Protein AF-A0A958M4S8-F1 (afdb_monomer_lite)

Foldseek 3Di:
DPLVPDDPHQFWPDFQCWDADPVRDIDRGWTWTFDWDQDPVRDTDTTPDTDHNVVVVCVCPPPVNCVVVAWDLDKDWPAKDKDKDWDPVVVVPDPQWPTKMKMKIKGRADMDDDTDPPAHSVDWDDDPNDTDPPDDDPDDHDDIDIDMDMDTDD

Radius of gyration: 28.58 Å; chains: 1; bounding box: 66×38×88 Å

pLDDT: mean 82.03, std 13.08, range [30.64, 96.81]

Structure (mmCIF, N/CA/C/O backbone):
data_AF-A0A958M4S8-F1
#
_entry.id   AF-A0A958M4S8-F1
#
loop_
_atom_site.group_PDB
_atom_site.id
_atom_site.type_symbol
_atom_site.label_atom_id
_atom_site.label_alt_id
_atom_site.label_comp_id
_atom_site.label_asym_id
_atom_site.label_entity_id
_atom_site.label_seq_id
_atom_site.pdbx_PDB_ins_code
_atom_site.Cartn_x
_atom_site.Cartn_y
_atom_site.Cartn_z
_atom_site.occupancy
_atom_site.B_iso_or_equiv
_atom_site.auth_seq_id
_atom_site.auth_comp_id
_atom_site.auth_asym_id
_atom_site.auth_atom_id
_atom_site.pdbx_PDB_model_num
ATOM 1 N N . ARG A 1 1 ? 15.326 -18.054 -7.529 1.00 33.81 1 ARG A N 1
ATOM 2 C CA . ARG A 1 1 ? 15.989 -16.857 -6.959 1.00 33.81 1 ARG A CA 1
ATOM 3 C C . ARG A 1 1 ? 15.117 -15.679 -7.339 1.00 33.81 1 ARG A C 1
ATOM 5 O O . ARG A 1 1 ? 14.768 -15.607 -8.509 1.00 33.81 1 ARG A O 1
ATOM 12 N N . SER A 1 2 ? 14.680 -14.875 -6.372 1.00 30.64 2 SER A N 1
ATOM 13 C CA . SER A 1 2 ? 13.859 -13.692 -6.644 1.00 30.64 2 SER A CA 1
ATOM 14 C C . SER A 1 2 ? 14.579 -12.776 -7.648 1.00 30.64 2 SER A C 1
ATOM 16 O O . SER A 1 2 ? 15.812 -12.714 -7.587 1.00 30.64 2 SER A O 1
ATOM 18 N N . PRO A 1 3 ? 13.857 -12.092 -8.556 1.00 38.09 3 PRO A N 1
ATOM 19 C CA . PRO A 1 3 ? 14.445 -11.206 -9.572 1.00 38.09 3 PRO A CA 1
ATOM 20 C C . PRO A 1 3 ? 15.392 -10.147 -8.991 1.00 38.09 3 PRO A C 1
ATOM 22 O O . PRO A 1 3 ? 16.329 -9.723 -9.649 1.00 38.09 3 PRO A O 1
ATOM 25 N N . GLU A 1 4 ? 15.202 -9.803 -7.720 1.00 39.47 4 GLU A N 1
ATOM 26 C CA . GLU A 1 4 ? 15.941 -8.780 -6.977 1.00 39.47 4 GLU A CA 1
ATOM 27 C C . GLU A 1 4 ? 17.383 -9.174 -6.586 1.00 39.47 4 GLU A C 1
ATOM 29 O O . GLU A 1 4 ? 18.146 -8.329 -6.128 1.00 39.47 4 GLU A O 1
ATOM 34 N N . TYR A 1 5 ? 17.788 -10.442 -6.757 1.00 37.69 5 TYR A N 1
ATOM 35 C CA . TYR A 1 5 ? 19.086 -10.955 -6.279 1.00 37.69 5 TYR A CA 1
ATOM 36 C C . TYR A 1 5 ? 19.883 -11.716 -7.353 1.00 37.69 5 TYR A C 1
ATOM 38 O O . TYR A 1 5 ? 20.377 -12.825 -7.117 1.00 37.69 5 TYR A O 1
ATOM 46 N N . GLY A 1 6 ? 20.018 -11.125 -8.545 1.00 36.72 6 GLY A N 1
ATOM 47 C CA . GLY A 1 6 ? 20.959 -11.599 -9.572 1.00 36.72 6 GLY A CA 1
ATOM 48 C C . GLY A 1 6 ? 20.498 -12.836 -10.350 1.00 36.72 6 GLY A C 1
ATOM 49 O O . GLY A 1 6 ? 21.302 -13.721 -10.647 1.00 36.72 6 GLY A O 1
ATOM 50 N N . GLY A 1 7 ? 19.196 -12.932 -10.635 1.00 38.69 7 GLY A N 1
ATOM 51 C CA . GLY A 1 7 ? 18.666 -13.779 -11.710 1.00 38.69 7 GLY A CA 1
ATOM 52 C C . GLY A 1 7 ? 18.557 -13.002 -13.032 1.00 38.69 7 GLY A C 1
ATOM 53 O O . GLY A 1 7 ? 18.843 -11.806 -13.033 1.00 38.69 7 GLY A O 1
ATOM 54 N N . PRO A 1 8 ? 18.139 -13.644 -14.144 1.00 46.25 8 PRO A N 1
ATOM 55 C CA . PRO A 1 8 ? 17.757 -12.925 -15.361 1.00 46.25 8 PRO A CA 1
ATOM 56 C C . PRO A 1 8 ? 16.766 -11.818 -14.992 1.00 46.25 8 PRO A C 1
ATOM 58 O O . PRO A 1 8 ? 15.696 -12.089 -14.439 1.00 46.25 8 PRO A O 1
ATOM 61 N N . HIS A 1 9 ? 17.182 -10.573 -15.208 1.00 55.41 9 HIS A N 1
ATOM 62 C CA . HIS A 1 9 ? 16.403 -9.400 -14.845 1.00 55.41 9 HIS A CA 1
ATOM 63 C C . HIS A 1 9 ? 15.401 -9.140 -15.974 1.00 55.41 9 HIS A C 1
ATOM 65 O O . HIS A 1 9 ? 15.827 -9.042 -17.126 1.00 55.41 9 HIS A O 1
ATOM 71 N N . PRO A 1 10 ? 14.091 -9.023 -15.690 1.00 66.12 10 PRO A N 1
ATOM 72 C CA . PRO A 1 10 ? 13.119 -8.648 -16.710 1.00 66.12 10 PRO A CA 1
ATOM 73 C C . PRO A 1 10 ? 13.568 -7.362 -17.418 1.00 66.12 10 PRO A C 1
ATOM 75 O O . PRO A 1 10 ? 13.861 -6.370 -16.748 1.00 66.12 10 PRO A O 1
ATOM 78 N N . GLY A 1 11 ? 13.648 -7.374 -18.750 1.00 73.44 11 GLY A N 1
ATOM 79 C CA . GLY A 1 11 ? 14.064 -6.219 -19.543 1.00 73.44 11 GLY A CA 1
ATOM 80 C C . GLY A 1 11 ? 15.531 -6.220 -19.986 1.00 73.44 11 GLY A C 1
ATOM 81 O O . GLY A 1 11 ? 15.908 -5.323 -20.744 1.00 73.44 11 GLY A O 1
ATOM 82 N N . ILE A 1 12 ? 16.357 -7.177 -19.550 1.00 81.19 12 ILE A N 1
ATOM 83 C CA . ILE A 1 12 ? 17.763 -7.316 -19.957 1.00 81.19 12 ILE A CA 1
ATOM 84 C C . ILE A 1 12 ? 17.969 -8.654 -20.675 1.00 81.19 12 ILE A C 1
ATOM 86 O O . ILE A 1 12 ? 17.840 -9.715 -20.063 1.00 81.19 12 ILE A O 1
ATOM 90 N N . ALA A 1 13 ? 18.375 -8.578 -21.943 1.00 82.56 13 ALA A N 1
ATOM 91 C CA . ALA A 1 13 ? 18.667 -9.737 -22.779 1.00 82.56 13 ALA A CA 1
ATOM 92 C C . ALA A 1 13 ? 20.047 -10.331 -22.463 1.00 82.56 13 ALA A C 1
ATOM 94 O O . ALA A 1 13 ? 20.214 -11.550 -22.459 1.00 82.56 13 ALA A O 1
ATOM 95 N N . ASP A 1 14 ? 21.034 -9.467 -22.196 1.00 82.25 14 ASP A N 1
ATOM 96 C CA . ASP A 1 14 ? 22.404 -9.863 -21.862 1.00 82.25 14 ASP A CA 1
ATOM 97 C C . ASP A 1 14 ? 23.119 -8.778 -21.033 1.00 82.25 14 ASP A C 1
ATOM 99 O O . ASP A 1 14 ? 22.809 -7.586 -21.140 1.00 82.25 14 ASP A O 1
ATOM 103 N N . SER A 1 15 ? 24.069 -9.175 -20.184 1.00 83.94 15 SER A N 1
ATOM 104 C CA . SER A 1 15 ? 24.761 -8.284 -19.241 1.00 83.94 15 SER A CA 1
ATOM 105 C C . SER A 1 15 ? 26.199 -8.722 -18.960 1.00 83.94 15 SER A C 1
ATOM 107 O O . SER A 1 15 ? 26.526 -9.900 -19.060 1.00 83.94 15 SER A O 1
ATOM 109 N N . GLY A 1 16 ? 27.055 -7.779 -18.553 1.00 82.81 16 GLY A N 1
ATOM 110 C CA . GLY A 1 16 ? 28.481 -8.049 -18.316 1.00 82.81 16 GLY A CA 1
ATOM 111 C C . GLY A 1 16 ? 29.300 -8.077 -19.608 1.00 82.81 16 GLY A C 1
ATOM 112 O O . GLY A 1 16 ? 30.357 -8.705 -19.675 1.00 82.81 16 GLY A O 1
ATOM 113 N N . LEU A 1 17 ? 28.788 -7.425 -20.653 1.00 86.19 17 LEU A N 1
ATOM 114 C CA . LEU A 1 17 ? 29.415 -7.381 -21.963 1.00 86.19 17 LEU A CA 1
ATOM 115 C C . LEU A 1 17 ? 30.529 -6.341 -21.993 1.00 86.19 17 LEU A C 1
ATOM 117 O O . LEU A 1 17 ? 30.424 -5.261 -21.406 1.00 86.19 17 LEU A O 1
ATOM 121 N N . SER A 1 18 ? 31.600 -6.655 -22.716 1.00 88.62 18 SER A N 1
ATOM 122 C CA . SER A 1 18 ? 32.659 -5.685 -22.959 1.00 88.62 18 SER A CA 1
ATOM 123 C C . SER A 1 18 ? 32.285 -4.732 -24.090 1.00 88.62 18 SER A C 1
ATOM 125 O O . SER A 1 18 ? 31.862 -5.176 -25.155 1.00 88.62 18 SER A O 1
ATOM 127 N N . TYR A 1 19 ? 32.485 -3.433 -23.882 1.00 87.25 19 TYR A N 1
ATOM 128 C CA . TYR A 1 19 ? 32.377 -2.420 -24.933 1.00 87.25 19 TYR A CA 1
ATOM 129 C C . TYR A 1 19 ? 33.478 -1.377 -24.773 1.00 87.25 19 TYR A C 1
ATOM 131 O O . TYR A 1 19 ? 33.986 -1.159 -23.674 1.00 87.25 19 TYR A O 1
ATOM 139 N N . THR A 1 20 ? 33.853 -0.743 -25.877 1.00 89.38 20 THR A N 1
ATOM 140 C CA . THR A 1 20 ? 34.820 0.355 -25.884 1.00 89.38 20 THR A CA 1
ATOM 141 C C . THR A 1 20 ? 34.059 1.654 -26.094 1.00 89.38 20 THR A C 1
ATOM 143 O O . THR A 1 20 ? 33.277 1.748 -27.040 1.00 89.38 20 THR A O 1
ATOM 146 N N . ASP A 1 21 ? 34.243 2.620 -25.199 1.00 84.38 21 ASP A N 1
ATOM 147 C CA . ASP A 1 21 ? 33.611 3.934 -25.317 1.00 84.38 21 ASP A CA 1
ATOM 148 C C . ASP A 1 21 ? 34.306 4.825 -26.366 1.00 84.38 21 ASP A C 1
ATOM 150 O O . ASP A 1 21 ? 35.362 4.486 -26.906 1.00 84.38 21 ASP A O 1
ATOM 154 N N . ASP A 1 22 ? 33.728 5.996 -26.641 1.00 84.62 22 ASP A N 1
ATOM 155 C CA . ASP A 1 22 ? 34.275 6.969 -27.601 1.00 84.62 22 ASP A CA 1
ATOM 156 C C . ASP A 1 22 ? 35.664 7.510 -27.197 1.00 84.62 22 ASP A C 1
ATOM 158 O O . ASP A 1 22 ? 36.378 8.076 -28.025 1.00 84.62 22 ASP A O 1
ATOM 162 N N . ASN A 1 23 ? 36.070 7.322 -25.935 1.00 86.69 23 ASN A N 1
ATOM 163 C CA . ASN A 1 23 ? 37.388 7.696 -25.421 1.00 86.69 23 ASN A CA 1
ATOM 164 C C . ASN A 1 23 ? 38.415 6.555 -25.547 1.00 86.69 23 ASN A C 1
ATOM 166 O O . ASN A 1 23 ? 39.567 6.720 -25.139 1.00 86.69 23 ASN A O 1
ATOM 170 N N . GLY A 1 24 ? 38.023 5.404 -26.102 1.00 87.12 24 GLY A N 1
ATOM 171 C CA . GLY A 1 24 ? 38.884 4.236 -26.273 1.00 87.12 24 GLY A CA 1
ATOM 172 C C . GLY A 1 24 ? 39.067 3.394 -25.007 1.00 87.12 24 GLY A C 1
ATOM 173 O O . GLY A 1 24 ? 39.946 2.532 -24.983 1.00 87.12 24 GLY A O 1
ATOM 174 N N . VAL A 1 25 ? 38.271 3.617 -23.957 1.00 88.00 25 VAL A N 1
ATOM 175 C CA . VAL A 1 25 ? 38.321 2.829 -22.718 1.00 88.00 25 VAL A CA 1
ATOM 176 C C . VAL A 1 25 ? 37.411 1.613 -22.857 1.00 88.00 25 VAL A C 1
ATOM 178 O O . VAL A 1 25 ? 36.235 1.742 -23.192 1.00 88.00 25 VAL A O 1
ATOM 181 N N . THR A 1 26 ? 37.948 0.422 -22.584 1.00 88.50 26 THR A N 1
ATOM 182 C CA . THR A 1 26 ? 37.157 -0.813 -22.554 1.00 88.50 26 THR A CA 1
ATOM 183 C C . THR A 1 26 ? 36.543 -1.022 -21.176 1.00 88.50 26 THR A C 1
ATOM 185 O O . THR A 1 26 ? 37.244 -1.198 -20.179 1.00 88.50 26 THR A O 1
ATOM 188 N N . TRP A 1 27 ? 35.220 -1.061 -21.148 1.00 87.31 27 TRP A N 1
ATOM 189 C CA . TRP A 1 27 ? 34.399 -1.366 -19.988 1.00 87.31 27 TRP A CA 1
ATOM 190 C C . TRP A 1 27 ? 33.876 -2.800 -20.078 1.00 87.31 27 TRP A C 1
ATOM 192 O O . TRP A 1 27 ? 33.863 -3.394 -21.152 1.00 87.31 27 TRP A O 1
ATOM 202 N N . THR A 1 28 ? 33.461 -3.374 -18.948 1.00 87.62 28 THR A N 1
ATOM 203 C CA . THR A 1 28 ? 32.924 -4.752 -18.850 1.00 87.62 28 THR A CA 1
ATOM 204 C C . THR A 1 28 ? 31.517 -4.791 -18.250 1.00 87.62 28 THR A C 1
ATOM 206 O O . THR A 1 28 ? 31.010 -5.850 -17.897 1.00 87.62 28 THR A O 1
ATOM 209 N N . ASP A 1 29 ? 30.877 -3.629 -18.133 1.00 87.69 29 ASP A N 1
ATOM 210 C CA . ASP A 1 29 ? 29.550 -3.441 -17.550 1.00 87.69 29 ASP A CA 1
ATOM 211 C C . ASP A 1 29 ? 28.475 -3.170 -18.617 1.00 87.69 29 ASP A C 1
ATOM 213 O O . ASP A 1 29 ? 27.432 -2.591 -18.326 1.00 87.69 29 ASP A O 1
ATOM 217 N N . GLY A 1 30 ? 28.714 -3.563 -19.868 1.00 87.88 30 GLY A N 1
ATOM 218 C CA . GLY A 1 30 ? 27.757 -3.398 -20.954 1.00 87.88 30 GLY A CA 1
ATOM 219 C C . GLY A 1 30 ? 26.500 -4.244 -20.752 1.00 87.88 30 GLY A C 1
ATOM 220 O O . GLY A 1 30 ? 26.562 -5.381 -20.273 1.00 87.88 30 GLY A O 1
ATOM 221 N N . VAL A 1 31 ? 25.357 -3.682 -21.145 1.00 89.06 31 VAL A N 1
ATOM 222 C CA . VAL A 1 31 ? 24.035 -4.312 -21.069 1.00 89.06 31 VAL A CA 1
ATOM 223 C C . VAL A 1 31 ? 23.325 -4.181 -22.415 1.00 89.06 31 VAL A C 1
ATOM 225 O O . VAL A 1 31 ? 23.359 -3.117 -23.034 1.00 89.06 31 VAL A O 1
ATOM 228 N N . ILE A 1 32 ? 22.651 -5.248 -22.844 1.00 86.94 32 ILE A N 1
ATOM 229 C CA . ILE A 1 32 ? 21.691 -5.228 -23.953 1.00 86.94 32 ILE A CA 1
ATOM 230 C C . ILE A 1 32 ? 20.289 -5.328 -23.353 1.00 86.94 32 ILE A C 1
ATOM 232 O O . ILE A 1 32 ? 19.958 -6.290 -22.659 1.00 86.94 32 ILE A O 1
ATOM 236 N N . GLY A 1 33 ? 19.456 -4.321 -23.611 1.00 84.62 33 GLY A N 1
ATOM 237 C CA . GLY A 1 33 ? 18.051 -4.341 -23.208 1.00 84.62 33 GLY A CA 1
ATOM 238 C C . GLY A 1 33 ? 17.211 -5.269 -24.084 1.00 84.62 33 GLY A C 1
ATOM 239 O O . GLY A 1 33 ? 17.439 -5.342 -25.295 1.00 84.62 33 GLY A O 1
ATOM 240 N N . ASP A 1 34 ? 16.210 -5.909 -23.482 1.00 82.44 34 ASP A N 1
ATOM 241 C CA . ASP A 1 34 ? 15.155 -6.627 -24.194 1.00 82.44 34 ASP A CA 1
ATOM 242 C C . ASP A 1 34 ? 14.403 -5.661 -25.113 1.00 82.44 34 ASP A C 1
ATOM 244 O O . ASP A 1 34 ? 13.902 -4.618 -24.686 1.00 82.44 34 ASP A O 1
ATOM 248 N N . GLY A 1 35 ? 14.314 -6.009 -26.392 1.00 82.56 35 GLY A N 1
ATOM 249 C CA . GLY A 1 35 ? 13.615 -5.196 -27.373 1.00 82.56 35 GLY A CA 1
ATOM 250 C C . GLY A 1 35 ? 13.999 -5.544 -28.800 1.00 82.56 35 GLY A C 1
ATOM 251 O O . GLY A 1 35 ? 14.743 -6.491 -29.066 1.00 82.56 35 GLY A O 1
ATOM 252 N N . VAL A 1 36 ? 13.482 -4.747 -29.728 1.00 86.81 36 VAL A N 1
ATOM 253 C CA . VAL A 1 36 ? 13.788 -4.857 -31.152 1.00 86.81 36 VAL A CA 1
ATOM 254 C C . VAL A 1 36 ? 14.364 -3.550 -31.672 1.00 86.81 36 VAL A C 1
ATOM 256 O O . VAL A 1 36 ? 13.936 -2.469 -31.267 1.00 86.81 36 VAL A O 1
ATOM 259 N N . LYS A 1 37 ? 15.311 -3.648 -32.602 1.00 88.12 37 LYS A N 1
ATOM 260 C CA . LYS A 1 37 ? 15.771 -2.522 -33.413 1.00 88.12 37 LYS A CA 1
ATOM 261 C C . LYS A 1 37 ? 15.089 -2.566 -34.774 1.00 88.12 37 LYS A C 1
ATOM 263 O O . LYS A 1 37 ? 14.928 -3.639 -35.360 1.00 88.12 37 LYS A O 1
ATOM 268 N N . GLN A 1 38 ? 14.693 -1.402 -35.275 1.00 89.31 38 GLN A N 1
ATOM 269 C CA . GLN A 1 38 ? 14.202 -1.284 -36.642 1.00 89.31 38 GLN A CA 1
ATOM 270 C C . GLN A 1 38 ? 15.395 -1.258 -37.602 1.00 89.31 38 GLN A C 1
ATOM 272 O O . GLN A 1 38 ? 16.332 -0.478 -37.427 1.00 89.31 38 GLN A O 1
ATOM 277 N N . LEU A 1 39 ? 15.370 -2.137 -38.595 1.00 88.25 39 LEU A N 1
ATOM 278 C CA . LEU A 1 39 ? 16.355 -2.210 -39.661 1.00 88.25 39 LEU A CA 1
ATOM 279 C C . LEU A 1 39 ? 16.034 -1.179 -40.754 1.00 88.25 39 LEU A C 1
ATOM 281 O O . LEU A 1 39 ? 14.922 -0.659 -40.845 1.00 88.25 39 LEU A O 1
ATOM 285 N N . ALA A 1 40 ? 17.016 -0.879 -41.605 1.00 87.56 40 ALA A N 1
ATOM 286 C CA . ALA A 1 40 ? 16.877 0.119 -42.672 1.00 87.56 40 ALA A CA 1
ATOM 287 C C . ALA A 1 40 ? 15.790 -0.228 -43.713 1.00 87.56 40 ALA A C 1
ATOM 289 O O . ALA A 1 40 ? 15.315 0.653 -44.424 1.00 87.56 40 ALA A O 1
ATOM 290 N N . ASP A 1 41 ? 15.391 -1.497 -43.791 1.00 86.81 41 ASP A N 1
ATOM 291 C CA . ASP A 1 41 ? 14.303 -2.000 -44.635 1.00 86.81 41 ASP A CA 1
ATOM 292 C C . ASP A 1 41 ? 12.913 -1.894 -43.971 1.00 86.81 41 ASP A C 1
ATOM 294 O O . ASP A 1 41 ? 11.910 -2.291 -44.562 1.00 86.81 41 ASP A O 1
ATOM 298 N N . GLY A 1 42 ? 12.843 -1.356 -42.748 1.00 86.25 42 GLY A N 1
ATOM 299 C CA . GLY A 1 42 ? 11.620 -1.218 -41.961 1.00 86.25 42 GLY A CA 1
ATOM 300 C C . GLY A 1 42 ? 11.234 -2.463 -41.156 1.00 86.25 42 GLY A C 1
ATOM 301 O O . GLY A 1 42 ? 10.268 -2.390 -40.395 1.00 86.25 42 GLY A O 1
ATOM 302 N N . SER A 1 43 ? 11.969 -3.574 -41.280 1.00 90.75 43 SER A N 1
ATOM 303 C CA . SER A 1 43 ? 11.759 -4.790 -40.486 1.00 90.75 43 SER A CA 1
ATOM 304 C C . SER A 1 43 ? 12.337 -4.664 -39.068 1.00 90.75 43 SER A C 1
ATOM 306 O O . SER A 1 43 ? 13.091 -3.739 -38.767 1.00 90.75 43 SER A O 1
ATOM 308 N N . TYR A 1 44 ? 11.965 -5.579 -38.169 1.00 90.19 44 TYR A N 1
ATOM 309 C CA . TYR A 1 44 ? 12.423 -5.589 -36.777 1.00 90.19 44 TYR A CA 1
ATOM 310 C C . TYR A 1 44 ? 13.322 -6.797 -36.514 1.00 90.19 44 TYR A C 1
ATOM 312 O O . TYR A 1 44 ? 12.947 -7.929 -36.819 1.00 90.19 44 TYR A O 1
ATOM 320 N N . ALA A 1 45 ? 14.482 -6.556 -35.906 1.00 89.38 45 ALA A N 1
ATOM 321 C CA . ALA A 1 45 ? 15.400 -7.592 -35.438 1.00 89.38 45 ALA A CA 1
ATOM 322 C C . ALA A 1 45 ? 15.632 -7.458 -33.926 1.00 89.38 45 ALA A C 1
ATOM 324 O O . ALA A 1 45 ? 15.457 -6.358 -33.393 1.00 89.38 45 ALA A O 1
ATOM 325 N N . PRO A 1 46 ? 16.039 -8.534 -33.225 1.00 88.31 46 PRO 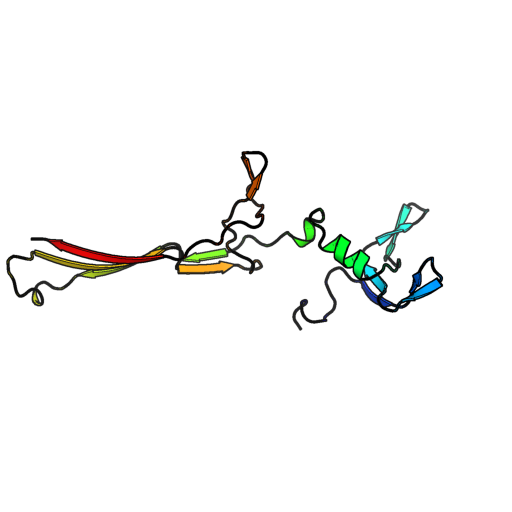A N 1
ATOM 326 C CA . PRO A 1 46 ? 16.439 -8.442 -31.826 1.00 88.31 46 PRO A CA 1
ATOM 327 C C . PRO A 1 46 ? 17.470 -7.332 -31.607 1.00 88.31 46 PRO A C 1
ATOM 329 O O . PRO A 1 46 ? 18.363 -7.126 -32.435 1.00 88.31 46 PRO A O 1
ATOM 332 N N . ASN A 1 47 ? 17.316 -6.596 -30.508 1.00 87.12 47 ASN A N 1
ATOM 333 C CA . ASN A 1 47 ? 18.272 -5.571 -30.126 1.00 87.12 47 ASN A CA 1
ATOM 334 C C . ASN A 1 47 ? 19.629 -6.208 -29.781 1.00 87.12 47 ASN A C 1
ATOM 336 O O . ASN A 1 47 ? 19.694 -7.165 -29.018 1.00 87.12 47 ASN A O 1
ATOM 340 N N . ASP A 1 48 ? 20.703 -5.653 -30.333 1.00 87.62 48 ASP A N 1
ATOM 341 C CA . ASP A 1 48 ? 22.098 -6.061 -30.113 1.00 87.62 48 ASP A CA 1
ATOM 342 C C . ASP A 1 48 ? 22.987 -4.872 -29.699 1.00 87.62 48 ASP A C 1
ATOM 344 O O . ASP A 1 48 ? 24.209 -4.992 -29.617 1.00 87.62 48 ASP A O 1
ATOM 348 N N . VAL A 1 49 ? 22.380 -3.706 -29.448 1.00 87.38 49 VAL A N 1
ATOM 349 C CA . VAL A 1 49 ? 23.098 -2.487 -29.077 1.00 87.38 49 VAL A CA 1
ATOM 350 C C . VAL A 1 49 ? 23.500 -2.566 -27.610 1.00 87.38 49 VAL A C 1
ATOM 352 O O . VAL A 1 49 ? 22.646 -2.587 -26.721 1.00 87.38 49 VAL A O 1
ATOM 355 N N . ILE A 1 50 ? 24.811 -2.569 -27.370 1.00 87.50 50 ILE A N 1
ATOM 356 C CA . ILE A 1 50 ? 25.385 -2.530 -26.027 1.00 87.50 50 ILE A CA 1
ATOM 357 C C . ILE A 1 50 ? 25.360 -1.089 -25.528 1.00 87.50 50 ILE A C 1
ATOM 359 O O . ILE A 1 50 ? 25.864 -0.179 -26.187 1.00 87.50 50 ILE A O 1
ATOM 363 N N . VAL A 1 51 ? 24.797 -0.891 -24.341 1.00 88.69 51 VAL A N 1
ATOM 364 C CA . VAL A 1 51 ? 24.822 0.388 -23.632 1.00 88.69 51 VAL A CA 1
ATOM 365 C C . VAL A 1 51 ? 25.486 0.228 -22.263 1.00 88.69 51 VAL A C 1
ATOM 367 O O . VAL A 1 51 ? 25.420 -0.855 -21.675 1.00 88.69 51 VAL A O 1
ATOM 370 N N . PRO A 1 52 ? 26.098 1.292 -21.716 1.00 89.62 52 PRO A N 1
ATOM 371 C CA . PRO A 1 52 ? 26.609 1.280 -20.350 1.00 89.62 52 PRO A CA 1
ATOM 372 C C . PRO A 1 52 ? 25.515 0.894 -19.342 1.00 89.62 52 PRO A C 1
ATOM 374 O O . PRO A 1 52 ? 24.403 1.438 -19.406 1.00 89.62 52 PRO A O 1
ATOM 377 N N . ALA A 1 53 ? 25.813 0.013 -18.377 1.00 85.81 53 ALA A N 1
ATOM 378 C CA . ALA A 1 53 ? 24.843 -0.393 -17.354 1.00 85.81 53 ALA A CA 1
ATOM 379 C C . ALA A 1 53 ? 24.248 0.812 -16.618 1.00 85.81 53 ALA A C 1
ATOM 381 O O . ALA A 1 53 ? 23.039 0.865 -16.391 1.00 85.81 53 ALA A O 1
ATOM 382 N N . ASN A 1 54 ? 25.066 1.802 -16.255 1.00 86.81 54 ASN A N 1
ATOM 383 C CA . ASN A 1 54 ? 24.584 3.002 -15.573 1.00 86.81 54 ASN A CA 1
ATOM 384 C C . ASN A 1 54 ? 23.565 3.781 -16.426 1.00 86.81 54 ASN A C 1
ATOM 386 O O . ASN A 1 54 ? 22.543 4.225 -15.906 1.00 86.81 54 ASN A O 1
ATOM 390 N N . ALA A 1 55 ? 23.810 3.938 -17.729 1.00 88.25 55 ALA A N 1
ATOM 391 C CA . ALA A 1 55 ? 22.916 4.635 -18.647 1.00 88.25 55 ALA A CA 1
ATOM 392 C C . ALA A 1 55 ? 21.607 3.860 -18.848 1.00 88.25 55 ALA A C 1
ATOM 394 O O . ALA A 1 55 ? 20.534 4.467 -18.851 1.00 88.25 55 ALA A O 1
ATOM 395 N N . TYR A 1 56 ? 21.686 2.532 -18.959 1.00 87.00 56 TYR A N 1
ATOM 396 C CA . TYR A 1 56 ? 20.516 1.664 -19.058 1.00 87.00 56 TYR A CA 1
ATOM 397 C C . TYR A 1 56 ? 19.625 1.782 -17.815 1.00 87.00 56 TYR A C 1
ATOM 399 O O . TYR A 1 56 ? 18.462 2.168 -17.926 1.00 87.00 56 TYR A O 1
ATOM 407 N N . HIS A 1 57 ? 20.174 1.542 -16.619 1.00 85.12 57 HIS A N 1
ATOM 408 C CA . HIS A 1 57 ? 19.393 1.562 -15.379 1.00 85.12 57 HIS A CA 1
ATOM 409 C C . HIS A 1 57 ? 18.857 2.962 -15.050 1.00 85.12 57 HIS A C 1
ATOM 411 O O . HIS A 1 57 ? 17.710 3.086 -14.627 1.00 85.12 57 HIS A O 1
ATOM 417 N N . ASN A 1 58 ? 19.631 4.025 -15.312 1.00 86.25 58 ASN A N 1
ATOM 418 C CA . ASN A 1 58 ? 19.142 5.397 -15.152 1.00 86.25 58 ASN A CA 1
ATOM 419 C C . ASN A 1 58 ? 17.952 5.694 -16.070 1.00 86.25 58 ASN A C 1
ATOM 421 O O . ASN A 1 58 ? 17.039 6.400 -15.658 1.00 86.25 58 ASN A O 1
ATOM 425 N N . ASN A 1 59 ? 17.943 5.183 -17.305 1.00 84.56 59 ASN A N 1
ATOM 426 C CA . ASN A 1 59 ? 16.800 5.359 -18.202 1.00 84.56 59 ASN A CA 1
ATOM 427 C C . ASN A 1 59 ? 15.621 4.452 -17.857 1.00 84.56 59 ASN A C 1
ATOM 429 O O . ASN A 1 59 ? 14.476 4.874 -18.000 1.00 84.56 59 ASN A O 1
ATOM 433 N N . ARG A 1 60 ? 15.888 3.247 -17.357 1.00 81.81 60 ARG A N 1
ATOM 434 C CA . ARG A 1 60 ? 14.855 2.307 -16.932 1.00 81.81 60 ARG A CA 1
ATOM 435 C C . ARG A 1 60 ? 14.083 2.828 -15.721 1.00 81.81 60 ARG A C 1
ATOM 437 O O . ARG A 1 60 ? 12.871 2.951 -15.807 1.00 81.81 60 ARG A O 1
ATOM 444 N N . TYR A 1 61 ? 14.771 3.222 -14.651 1.00 79.12 61 TYR A N 1
ATOM 445 C CA . TYR A 1 61 ? 14.148 3.721 -13.414 1.00 79.12 61 TYR A CA 1
ATOM 446 C C . TYR A 1 61 ? 13.872 5.232 -13.428 1.00 79.12 61 TYR A C 1
ATOM 448 O O . TYR A 1 61 ? 13.616 5.848 -12.391 1.00 79.12 61 TYR A O 1
ATOM 456 N N . ARG A 1 62 ? 13.951 5.868 -14.600 1.00 81.75 62 ARG A N 1
ATOM 457 C CA . ARG A 1 62 ? 13.614 7.283 -14.750 1.00 81.75 62 ARG A CA 1
ATOM 458 C C . ARG A 1 62 ? 12.121 7.472 -14.517 1.00 81.75 62 ARG A C 1
ATOM 460 O O . ARG A 1 62 ? 11.315 6.727 -15.052 1.00 81.75 62 ARG A O 1
ATOM 467 N N . ARG A 1 63 ? 11.752 8.559 -13.833 1.00 71.69 63 ARG A N 1
ATOM 468 C CA . ARG A 1 63 ? 10.349 8.917 -13.542 1.00 71.69 63 ARG A CA 1
ATOM 469 C C . ARG A 1 63 ? 9.434 8.933 -14.777 1.00 71.69 63 ARG A C 1
ATOM 471 O O . ARG A 1 63 ? 8.253 8.660 -14.649 1.00 71.69 63 ARG A O 1
ATOM 478 N N . ASN A 1 64 ? 9.968 9.273 -15.951 1.00 76.88 64 ASN A N 1
ATOM 479 C CA . ASN A 1 64 ? 9.194 9.323 -17.197 1.00 76.88 64 ASN A CA 1
ATOM 480 C C . ASN A 1 64 ? 8.928 7.934 -17.808 1.00 76.88 64 ASN A C 1
ATOM 482 O O . ASN A 1 64 ? 8.148 7.836 -18.749 1.00 76.88 64 ASN A O 1
ATOM 486 N N . ASN A 1 65 ? 9.594 6.881 -17.326 1.00 78.62 65 ASN A N 1
ATOM 487 C CA . ASN A 1 65 ? 9.282 5.507 -17.690 1.00 78.62 65 ASN A CA 1
ATOM 488 C C . ASN A 1 65 ? 8.292 4.936 -16.673 1.00 78.62 65 ASN A C 1
ATOM 490 O O . ASN A 1 65 ? 8.671 4.372 -15.650 1.00 78.62 65 ASN A O 1
ATOM 494 N N . GLU A 1 66 ? 7.008 5.100 -16.968 1.00 72.75 66 GLU A N 1
ATOM 495 C CA . GLU A 1 66 ? 5.933 4.693 -16.063 1.00 72.75 66 GLU A CA 1
ATOM 496 C C . GLU A 1 66 ? 5.801 3.168 -15.960 1.00 72.75 66 GLU A C 1
ATOM 498 O O . GLU A 1 66 ? 5.308 2.673 -14.954 1.00 72.75 66 GLU A O 1
ATOM 503 N N . THR A 1 67 ? 6.318 2.412 -16.935 1.00 72.94 67 THR A N 1
ATOM 504 C CA . THR A 1 67 ? 6.240 0.941 -16.966 1.00 72.94 67 THR A CA 1
ATOM 505 C C . THR A 1 67 ? 6.836 0.290 -15.716 1.00 72.94 67 THR A C 1
ATOM 507 O O . THR A 1 67 ? 6.277 -0.674 -15.206 1.00 72.94 67 THR A O 1
ATOM 510 N N . GLU A 1 68 ? 7.936 0.836 -15.187 1.00 74.69 68 GLU A N 1
ATOM 511 C CA . GLU A 1 68 ? 8.585 0.321 -13.968 1.00 74.69 68 GLU A CA 1
ATOM 512 C C . GLU A 1 68 ? 7.873 0.747 -12.675 1.00 74.69 68 GLU A C 1
ATOM 514 O O . GLU A 1 68 ? 8.166 0.228 -11.600 1.00 74.69 68 GLU A O 1
ATOM 519 N N . GLY A 1 69 ? 6.974 1.729 -12.759 1.00 73.75 69 GLY A N 1
ATOM 520 C CA . GLY A 1 69 ? 6.223 2.272 -11.628 1.00 73.75 69 GLY A CA 1
ATOM 521 C C . GLY A 1 69 ? 4.794 1.740 -11.519 1.00 73.75 69 GLY A C 1
ATOM 522 O O . GLY A 1 69 ? 4.061 2.186 -10.638 1.00 73.75 69 GLY A O 1
ATOM 523 N N . ILE A 1 70 ? 4.380 0.830 -12.405 1.00 79.25 70 ILE A N 1
ATOM 524 C CA . ILE A 1 70 ? 3.031 0.257 -12.416 1.00 79.25 70 ILE A CA 1
ATOM 525 C C . ILE A 1 70 ? 3.010 -1.015 -11.569 1.00 79.25 70 ILE A C 1
ATOM 527 O O . ILE A 1 70 ? 3.723 -1.976 -11.845 1.00 79.25 70 ILE A O 1
ATOM 531 N N . TYR A 1 71 ? 2.129 -1.030 -10.570 1.00 81.62 71 TYR A N 1
ATOM 532 C CA . TYR A 1 71 ? 1.913 -2.163 -9.672 1.00 81.62 71 TYR A CA 1
ATOM 533 C C . TYR A 1 71 ? 0.435 -2.566 -9.657 1.00 81.62 71 TYR A C 1
ATOM 535 O O . TYR A 1 71 ? -0.448 -1.751 -9.936 1.00 81.62 71 TYR A O 1
ATOM 543 N N . ASP A 1 72 ? 0.153 -3.826 -9.314 1.00 81.00 72 ASP A N 1
ATOM 544 C CA . ASP A 1 72 ? -1.218 -4.308 -9.133 1.00 81.00 72 ASP A CA 1
ATOM 545 C C . ASP A 1 72 ? -1.823 -3.689 -7.860 1.00 81.00 72 ASP A C 1
ATOM 547 O O . ASP A 1 72 ? -1.347 -3.929 -6.747 1.00 81.00 72 ASP A O 1
ATOM 551 N N . ALA A 1 73 ? -2.898 -2.914 -8.020 1.00 83.62 73 ALA A N 1
ATOM 552 C CA . ALA A 1 73 ? -3.638 -2.298 -6.918 1.00 83.62 73 ALA A CA 1
ATOM 553 C C . ALA A 1 73 ? -4.614 -3.271 -6.218 1.00 83.62 73 ALA A C 1
ATOM 555 O O . ALA A 1 73 ? -5.537 -2.841 -5.528 1.00 83.62 73 ALA A O 1
ATOM 556 N N . THR A 1 74 ? -4.448 -4.584 -6.392 1.00 87.38 74 THR A N 1
ATOM 557 C CA . THR A 1 74 ? -5.236 -5.608 -5.698 1.00 87.38 74 THR A CA 1
ATOM 558 C C . THR A 1 74 ? -4.736 -5.804 -4.269 1.00 87.38 74 THR A C 1
ATOM 560 O O . THR A 1 74 ? -3.602 -6.236 -4.037 1.00 87.38 74 THR A O 1
ATOM 563 N N . PHE A 1 75 ? -5.612 -5.552 -3.296 1.00 90.44 75 PHE A N 1
ATOM 564 C CA . PHE A 1 75 ? -5.308 -5.719 -1.878 1.00 90.44 75 PHE A CA 1
ATOM 565 C C . PHE A 1 75 ? -6.517 -6.193 -1.063 1.00 90.44 75 PHE A C 1
ATOM 567 O O . PHE A 1 75 ? -7.672 -6.086 -1.476 1.00 90.44 75 PHE A O 1
ATOM 574 N N . ILE A 1 76 ? -6.231 -6.706 0.132 1.00 91.31 76 ILE A N 1
ATOM 575 C CA . ILE A 1 76 ? -7.199 -7.041 1.176 1.00 91.31 76 ILE A CA 1
ATOM 576 C C . ILE A 1 76 ? -6.796 -6.280 2.439 1.00 91.31 76 ILE A C 1
ATOM 578 O O . ILE A 1 76 ? -5.644 -6.342 2.869 1.00 91.31 76 ILE A O 1
ATOM 582 N N . LYS A 1 77 ? -7.750 -5.576 3.057 1.00 92.62 77 LYS A N 1
ATOM 583 C CA . LYS A 1 77 ? -7.498 -4.735 4.234 1.00 92.62 77 LYS A CA 1
ATOM 584 C C . LYS A 1 77 ? -8.519 -4.979 5.341 1.00 92.62 77 LYS A C 1
ATOM 586 O O . LYS A 1 77 ? -9.725 -4.884 5.119 1.00 92.62 77 LYS A O 1
ATOM 591 N N . LEU A 1 78 ? -8.035 -5.222 6.559 1.00 92.94 78 LEU A N 1
ATOM 592 C CA . 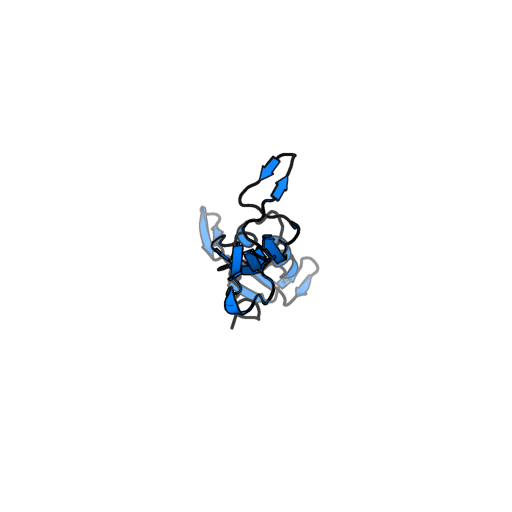LEU A 1 78 ? -8.856 -5.220 7.770 1.00 92.94 78 LEU A CA 1
ATOM 593 C C . LEU A 1 78 ? -9.015 -3.774 8.253 1.00 92.94 78 LEU A C 1
ATOM 595 O O . LEU A 1 78 ? -8.202 -3.262 9.029 1.00 92.94 78 LEU A O 1
ATOM 599 N N . ARG A 1 79 ? -10.047 -3.103 7.729 1.00 92.19 79 ARG A N 1
ATOM 600 C CA . ARG A 1 79 ? -10.283 -1.671 7.958 1.00 92.19 79 ARG A CA 1
ATOM 601 C C . ARG A 1 79 ? -10.746 -1.340 9.367 1.00 92.19 79 ARG A C 1
ATOM 603 O O . ARG A 1 79 ? -10.234 -0.380 9.926 1.00 92.19 79 ARG A O 1
ATOM 610 N N . GLU A 1 80 ? -11.670 -2.107 9.930 1.00 94.25 80 GLU A N 1
ATOM 611 C CA . GLU A 1 80 ? -12.183 -1.880 11.280 1.00 94.25 80 GLU A CA 1
ATOM 612 C C . GLU A 1 80 ? -12.485 -3.215 11.959 1.00 94.25 80 GLU A C 1
ATOM 614 O O . GLU A 1 80 ? -13.034 -4.126 11.339 1.00 94.25 80 GLU A O 1
ATOM 619 N N . ALA A 1 81 ? -12.128 -3.324 13.236 1.00 94.94 81 ALA A N 1
ATOM 620 C CA . ALA A 1 81 ? -12.616 -4.383 14.104 1.00 94.94 81 ALA A CA 1
ATOM 621 C C . ALA A 1 81 ? -12.949 -3.805 15.479 1.00 94.94 81 ALA A C 1
ATOM 623 O O . ALA A 1 81 ? -12.194 -3.001 16.035 1.00 94.94 81 ALA A O 1
ATOM 624 N N . ARG A 1 82 ? -14.072 -4.252 16.040 1.00 95.31 82 ARG A N 1
ATOM 625 C CA . ARG A 1 82 ? -14.487 -3.932 17.401 1.00 95.31 82 ARG A CA 1
ATOM 626 C C . ARG A 1 82 ? -14.783 -5.222 18.145 1.00 95.31 82 ARG A C 1
ATOM 628 O O . ARG A 1 82 ? -15.561 -6.045 17.673 1.00 95.31 82 ARG A O 1
ATOM 635 N N . LEU A 1 83 ? -14.188 -5.359 19.322 1.00 95.56 83 LEU A N 1
ATOM 636 C CA . LEU A 1 83 ? -14.506 -6.413 20.273 1.00 95.56 83 LEU A CA 1
ATOM 637 C C . LEU A 1 83 ? -15.073 -5.766 21.529 1.00 95.56 83 LEU A C 1
ATOM 639 O O . LEU A 1 83 ? -14.374 -5.000 22.187 1.00 95.56 83 LEU A O 1
ATOM 643 N N . THR A 1 84 ? -16.321 -6.081 21.856 1.00 96.19 84 THR A N 1
ATOM 644 C CA . THR A 1 84 ? -16.996 -5.585 23.056 1.00 96.19 84 THR A CA 1
ATOM 645 C C . THR A 1 84 ? -17.249 -6.739 24.013 1.00 96.19 84 THR A C 1
ATOM 647 O O . THR A 1 84 ? -17.673 -7.815 23.601 1.00 96.19 84 THR A O 1
ATOM 650 N N . TYR A 1 85 ? -16.954 -6.508 25.287 1.00 94.81 85 TYR A N 1
ATOM 651 C CA . TYR A 1 85 ? -17.257 -7.396 26.392 1.00 94.81 85 TYR A CA 1
ATOM 652 C C . TYR A 1 85 ? -18.257 -6.710 27.318 1.00 94.81 85 TYR A C 1
ATOM 654 O O . TYR A 1 85 ? -17.930 -5.718 27.978 1.00 94.81 85 TYR A O 1
ATOM 662 N N . ASP A 1 86 ? -19.470 -7.249 27.353 1.00 94.00 86 ASP A N 1
ATOM 663 C CA . ASP A 1 86 ? -20.522 -6.830 28.270 1.00 94.00 86 ASP A CA 1
ATOM 664 C C . ASP A 1 86 ? -20.383 -7.602 29.582 1.00 94.00 86 ASP A C 1
ATOM 666 O O . ASP A 1 86 ? -20.380 -8.837 29.601 1.00 94.00 86 ASP A O 1
ATOM 670 N N . PHE A 1 87 ? -20.243 -6.880 30.693 1.00 92.19 87 PHE A N 1
ATOM 671 C CA . PHE A 1 87 ? -20.089 -7.507 31.998 1.00 92.19 87 PHE A CA 1
ATOM 672 C C . PHE A 1 87 ? -21.445 -8.050 32.470 1.00 92.19 87 PHE A C 1
ATOM 674 O O . PHE A 1 87 ? -22.416 -7.294 32.564 1.00 92.19 87 PHE A O 1
ATOM 681 N N . PRO A 1 88 ? -21.542 -9.347 32.819 1.00 88.69 88 PRO A N 1
ATOM 682 C CA . PRO A 1 88 ? -22.779 -9.900 33.352 1.00 88.69 88 PRO A CA 1
ATOM 683 C C . PRO A 1 88 ? -23.184 -9.193 34.648 1.00 88.69 88 PRO A C 1
ATOM 685 O O . PRO A 1 88 ? -22.341 -8.966 35.518 1.00 88.69 88 PRO A O 1
ATOM 688 N N . LYS A 1 89 ? -24.485 -8.928 34.825 1.00 84.19 89 LYS A N 1
ATOM 689 C CA . LYS A 1 89 ? -25.020 -8.253 36.025 1.00 84.19 89 LYS A CA 1
ATOM 690 C C . LYS A 1 89 ? -24.602 -8.919 37.336 1.00 84.19 89 LYS A C 1
ATOM 692 O O . LYS A 1 89 ? -24.393 -8.234 38.322 1.00 84.19 89 LYS A O 1
ATOM 697 N N . SER A 1 90 ? -24.399 -10.237 37.341 1.00 83.38 90 SER A N 1
ATOM 698 C CA . SER A 1 90 ? -23.911 -10.977 38.512 1.00 83.38 90 SER A CA 1
ATOM 699 C C . SER A 1 90 ? -22.531 -10.529 39.013 1.00 83.38 90 SER A C 1
ATOM 701 O O . SER A 1 90 ? -22.197 -10.776 40.168 1.00 83.38 90 SER A O 1
ATOM 703 N N . PHE A 1 91 ? -21.710 -9.904 38.165 1.00 82.56 91 PHE A N 1
ATOM 704 C CA . PHE A 1 91 ? -20.415 -9.342 38.560 1.00 82.56 91 PHE A CA 1
ATOM 705 C C . PHE A 1 91 ? -20.523 -7.907 39.090 1.00 82.56 91 PHE A C 1
ATOM 707 O O . PHE A 1 91 ? -19.609 -7.442 39.774 1.00 82.56 91 PHE A O 1
ATOM 714 N N . LEU A 1 92 ? -21.632 -7.218 38.813 1.00 83.88 92 LEU A N 1
ATOM 715 C CA . LEU A 1 92 ? -21.907 -5.869 39.288 1.00 83.88 92 LEU A CA 1
ATOM 716 C C . LEU A 1 92 ? -22.529 -5.974 40.685 1.00 83.88 92 LEU A C 1
ATOM 718 O O . LEU A 1 92 ? -23.707 -6.260 40.846 1.00 83.88 92 LEU A O 1
ATOM 722 N N . LYS A 1 93 ? -21.708 -5.795 41.726 1.00 79.56 93 LYS A N 1
ATOM 723 C CA . LYS A 1 93 ? -22.139 -5.875 43.139 1.00 79.56 93 LYS A CA 1
ATOM 724 C C . LYS A 1 93 ? -22.898 -4.632 43.635 1.00 79.56 93 LYS A C 1
ATOM 726 O O . LYS A 1 93 ? -23.152 -4.526 44.830 1.00 79.56 93 LYS A O 1
ATOM 731 N N . SER A 1 94 ? -23.178 -3.676 42.753 1.00 75.81 94 SER A N 1
ATOM 732 C CA . SER A 1 94 ? -23.866 -2.422 43.058 1.00 75.81 94 SER A CA 1
ATOM 733 C C . SER A 1 94 ? -25.130 -2.344 42.210 1.00 75.81 94 SER A C 1
ATOM 735 O O . SER A 1 94 ? -25.058 -2.519 40.995 1.00 75.81 94 SER A O 1
ATOM 737 N N . ASP A 1 95 ? -26.261 -2.065 42.859 1.00 78.44 95 ASP A N 1
ATOM 738 C CA . ASP A 1 95 ? -27.561 -1.881 42.201 1.00 78.44 95 ASP A CA 1
ATOM 739 C C . ASP A 1 95 ? -27.642 -0.558 41.414 1.00 78.44 95 ASP A C 1
ATOM 741 O O . ASP A 1 95 ? -28.543 -0.379 40.595 1.00 78.44 95 ASP A O 1
ATOM 745 N N . ASP A 1 96 ? -26.678 0.346 41.625 1.00 85.19 96 ASP A N 1
ATOM 746 C CA . ASP A 1 96 ? -26.596 1.655 40.970 1.00 85.19 96 ASP A CA 1
ATOM 747 C C . ASP A 1 96 ? -25.996 1.580 39.558 1.00 85.19 96 ASP A C 1
ATOM 749 O O . ASP A 1 96 ? -26.002 2.576 38.843 1.00 85.19 96 ASP A O 1
ATOM 753 N N . ILE A 1 97 ? -25.438 0.430 39.153 1.00 87.50 97 ILE A N 1
ATOM 754 C CA . ILE A 1 97 ? -24.864 0.224 37.817 1.00 87.50 97 ILE A CA 1
ATOM 755 C C . ILE A 1 97 ? -25.738 -0.773 37.056 1.00 87.50 97 ILE A C 1
ATOM 757 O O . ILE A 1 97 ? -25.701 -1.981 37.297 1.00 87.50 97 ILE A O 1
ATOM 761 N N . LYS A 1 98 ? -26.502 -0.273 36.082 1.00 87.94 98 LYS A N 1
ATOM 762 C CA . LYS A 1 98 ? -27.366 -1.083 35.210 1.00 87.94 98 LYS A CA 1
ATOM 763 C C . LYS A 1 98 ? -26.582 -1.878 34.180 1.00 87.94 98 LYS A C 1
ATOM 765 O O . LYS A 1 98 ? -26.979 -3.005 33.861 1.00 87.94 98 LYS A O 1
ATOM 770 N N . ASN A 1 99 ? -25.511 -1.288 33.650 1.00 90.38 99 ASN A N 1
ATOM 771 C CA . ASN A 1 99 ? -24.689 -1.886 32.609 1.00 90.38 99 ASN A CA 1
ATOM 772 C C . ASN A 1 99 ? -23.239 -1.394 32.686 1.00 90.38 99 ASN A C 1
ATOM 774 O O . ASN A 1 99 ? -22.969 -0.230 32.981 1.00 90.38 99 ASN A O 1
ATOM 778 N N . LEU A 1 100 ? -22.312 -2.295 32.379 1.00 92.88 100 LEU A N 1
ATOM 779 C CA . LEU A 1 100 ? -20.899 -2.006 32.204 1.00 92.88 100 LEU A CA 1
ATOM 780 C C . LEU A 1 100 ? -20.423 -2.778 30.976 1.00 92.88 100 LEU A C 1
ATOM 782 O O . LEU A 1 100 ? -20.575 -3.998 30.920 1.00 92.88 100 LEU A O 1
ATOM 786 N N . SER A 1 101 ? -19.803 -2.091 30.022 1.00 94.69 101 SER A N 1
ATOM 787 C CA . SER A 1 101 ? -19.144 -2.742 28.890 1.00 94.69 101 SER A CA 1
ATOM 788 C C . SER A 1 101 ? -17.777 -2.140 28.607 1.00 94.69 101 SER A C 1
ATOM 790 O O . SE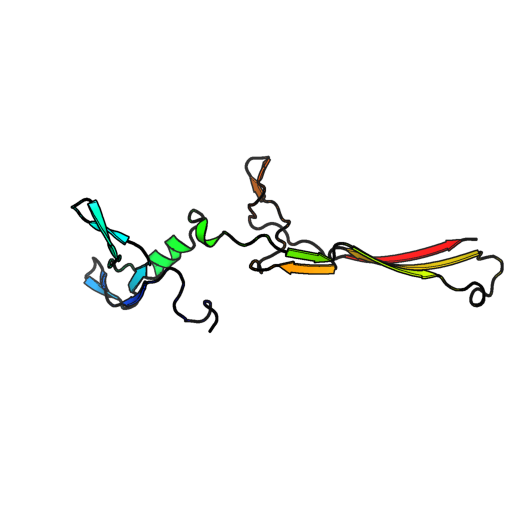R A 1 101 ? -17.521 -0.951 28.817 1.00 94.69 101 SER A O 1
ATOM 792 N N . PHE A 1 102 ? -16.876 -2.994 28.133 1.00 96.06 102 PHE A N 1
ATOM 793 C CA . PHE A 1 102 ? -15.545 -2.617 27.681 1.00 96.06 102 PHE A CA 1
ATOM 794 C C . PHE A 1 102 ? -15.395 -2.987 26.211 1.00 96.06 102 PHE A C 1
ATOM 796 O O . PHE A 1 102 ? -15.663 -4.118 25.822 1.00 96.06 102 PHE A O 1
ATOM 803 N N . SER A 1 103 ? -14.959 -2.046 25.383 1.00 96.81 103 SER A N 1
ATOM 804 C CA . SER A 1 103 ? -14.717 -2.268 23.960 1.00 96.81 103 SER A CA 1
ATOM 805 C C . SER A 1 103 ? -13.265 -1.994 23.603 1.00 96.81 103 SER A C 1
ATOM 807 O O . SER A 1 103 ? -12.741 -0.945 23.960 1.00 96.81 103 SER A O 1
ATOM 809 N N . LEU A 1 104 ? -12.657 -2.881 22.822 1.00 96.06 104 LEU A N 1
ATOM 810 C CA . LEU A 1 104 ? -11.444 -2.626 22.049 1.00 96.06 104 LEU A CA 1
ATOM 811 C C . LEU A 1 104 ? -11.848 -2.288 20.616 1.00 96.06 104 LEU A C 1
ATOM 813 O O . LEU A 1 104 ? -12.665 -2.987 20.018 1.00 96.06 104 LEU A O 1
ATOM 817 N N . ILE A 1 105 ? -11.296 -1.208 20.075 1.00 96.38 105 ILE A N 1
ATOM 818 C CA . ILE A 1 105 ? -11.636 -0.676 18.754 1.00 96.38 105 ILE A CA 1
ATOM 819 C C . ILE A 1 105 ? -10.335 -0.493 17.990 1.00 96.38 105 ILE A C 1
ATOM 821 O O . ILE A 1 105 ? -9.400 0.117 18.501 1.00 96.38 105 ILE A O 1
ATOM 825 N N . GLY A 1 106 ? -10.263 -0.999 16.769 1.00 95.62 106 GLY A N 1
ATOM 826 C CA . GLY A 1 106 ? -9.087 -0.853 15.929 1.00 95.62 106 GLY A CA 1
ATOM 827 C C . GLY A 1 106 ? -9.452 -0.461 14.511 1.00 95.62 106 GLY A C 1
ATOM 828 O O . GLY A 1 106 ? -10.434 -0.968 13.973 1.00 95.62 106 GLY A O 1
ATOM 829 N N . THR A 1 107 ? -8.643 0.405 13.900 1.00 94.69 107 THR A N 1
ATOM 830 C CA . THR A 1 107 ? -8.763 0.767 12.482 1.00 94.69 107 THR A CA 1
ATOM 831 C C . THR A 1 107 ? -7.441 0.573 11.741 1.00 94.69 107 THR A C 1
ATOM 833 O O . THR A 1 107 ? -6.360 0.707 12.323 1.00 94.69 107 THR A O 1
ATOM 836 N N . ASN A 1 108 ? -7.530 0.216 10.455 1.00 91.44 108 ASN A N 1
ATOM 837 C CA . ASN A 1 108 ? -6.399 -0.124 9.579 1.00 91.44 108 ASN A CA 1
ATOM 838 C C . ASN A 1 108 ? -5.456 -1.174 10.206 1.00 91.44 108 ASN A C 1
ATOM 840 O O . ASN A 1 108 ? -4.234 -1.012 10.259 1.00 91.44 108 ASN A O 1
ATOM 844 N N . LEU A 1 109 ? -6.036 -2.256 10.729 1.00 90.25 109 LEU A N 1
ATOM 845 C CA . LEU A 1 109 ? -5.328 -3.253 11.535 1.00 90.25 109 LEU A CA 1
ATOM 846 C C . LEU A 1 109 ? -4.377 -4.123 10.721 1.00 90.25 109 LEU A C 1
ATOM 848 O O . LEU A 1 109 ? -3.340 -4.546 11.231 1.00 90.25 109 LEU A O 1
ATOM 852 N N . TRP A 1 110 ? -4.719 -4.395 9.466 1.00 90.81 110 TRP A N 1
ATOM 853 C CA . TRP A 1 110 ? -3.927 -5.258 8.603 1.00 90.81 110 TRP A CA 1
ATOM 854 C C . TRP A 1 110 ? -4.164 -4.933 7.133 1.00 90.81 110 TRP A C 1
ATOM 856 O O . TRP A 1 110 ? -5.283 -4.595 6.749 1.00 90.81 110 TRP A O 1
ATOM 866 N N . LEU A 1 111 ? -3.110 -5.054 6.333 1.00 90.25 111 LEU A N 1
ATOM 867 C CA . LEU A 1 111 ? -3.114 -4.863 4.891 1.00 90.25 111 LEU A CA 1
ATOM 868 C C . LEU A 1 111 ? -2.264 -5.967 4.266 1.00 90.25 111 LEU A C 1
ATOM 870 O O . LEU A 1 111 ? -1.140 -6.214 4.705 1.00 90.25 111 LEU A O 1
ATOM 874 N N . TRP A 1 112 ? -2.804 -6.588 3.230 1.00 89.44 112 TRP A N 1
ATOM 875 C CA . TRP A 1 112 ? -2.076 -7.444 2.311 1.00 89.44 112 TRP A CA 1
ATOM 876 C C . TRP A 1 112 ? -2.315 -6.946 0.895 1.00 89.44 112 TRP A C 1
ATOM 878 O O . TRP A 1 112 ? -3.461 -6.741 0.508 1.00 89.44 112 TRP A O 1
ATOM 888 N N . ALA A 1 113 ? -1.245 -6.765 0.134 1.00 87.88 113 ALA A N 1
ATOM 889 C CA . ALA A 1 113 ? -1.286 -6.366 -1.263 1.00 87.88 113 ALA A CA 1
ATOM 890 C C . ALA A 1 113 ? -0.523 -7.399 -2.093 1.00 87.88 113 ALA A C 1
ATOM 892 O O . ALA A 1 113 ? 0.422 -8.018 -1.599 1.00 87.88 113 ALA A O 1
ATOM 893 N N . LYS A 1 114 ? -0.967 -7.609 -3.332 1.00 82.06 114 LYS A N 1
ATOM 894 C CA . LYS A 1 114 ? -0.439 -8.672 -4.189 1.00 82.06 114 LYS A CA 1
ATOM 895 C C . LYS A 1 114 ? 0.980 -8.372 -4.684 1.00 82.06 114 LYS A C 1
ATOM 897 O O . LYS A 1 114 ? 1.883 -9.142 -4.386 1.00 82.06 114 LYS A O 1
ATOM 902 N N . ASP A 1 115 ? 1.157 -7.245 -5.378 1.00 79.88 115 ASP A N 1
ATOM 903 C CA . ASP A 1 115 ? 2.419 -6.867 -6.036 1.00 79.88 115 ASP A CA 1
ATOM 904 C C . ASP A 1 115 ? 2.906 -5.461 -5.622 1.00 79.88 115 ASP A C 1
ATOM 906 O O . ASP A 1 115 ? 3.724 -4.859 -6.306 1.00 79.88 115 ASP A O 1
ATOM 910 N N . TYR A 1 116 ? 2.417 -4.916 -4.501 1.00 77.38 116 TYR A N 1
ATOM 911 C CA . TYR A 1 116 ? 2.824 -3.604 -3.981 1.00 77.38 116 TYR A CA 1
ATOM 912 C C . TYR A 1 116 ? 3.246 -3.711 -2.513 1.00 77.38 116 TYR A C 1
ATOM 914 O O . TYR A 1 116 ? 2.416 -3.898 -1.627 1.00 77.38 116 TYR A O 1
ATOM 922 N N . ASN A 1 117 ? 4.548 -3.605 -2.245 1.00 71.69 117 ASN A N 1
ATOM 923 C CA . ASN A 1 117 ? 5.123 -3.699 -0.895 1.00 71.69 117 ASN A CA 1
ATOM 924 C C . ASN A 1 117 ? 5.597 -2.340 -0.339 1.00 71.69 117 ASN A C 1
ATOM 926 O O . ASN A 1 117 ? 6.082 -2.283 0.790 1.00 71.69 117 ASN A O 1
ATOM 930 N N . HIS A 1 118 ? 5.464 -1.258 -1.111 1.00 73.12 118 HIS A N 1
ATOM 931 C CA . HIS A 1 118 ? 5.983 0.063 -0.747 1.00 73.12 118 HIS A CA 1
ATOM 932 C C . HIS A 1 118 ? 5.040 0.873 0.157 1.00 73.12 118 HIS A C 1
ATOM 934 O O . HIS A 1 118 ? 5.490 1.803 0.824 1.00 73.12 118 HIS A O 1
ATOM 940 N N . GLY A 1 119 ? 3.750 0.531 0.220 1.00 74.75 119 GLY A N 1
ATOM 941 C CA . GLY A 1 119 ? 2.775 1.301 0.989 1.00 74.75 119 GLY A CA 1
ATOM 942 C C . GLY A 1 119 ? 1.354 0.749 0.920 1.00 74.75 119 GLY A C 1
ATOM 943 O O . GLY A 1 119 ? 1.142 -0.443 0.706 1.00 74.75 119 GLY A O 1
ATOM 944 N N . ASP A 1 120 ? 0.378 1.639 1.099 1.00 76.38 120 ASP A N 1
ATOM 945 C CA . ASP A 1 120 ? -1.044 1.322 0.973 1.00 76.38 120 ASP A CA 1
ATOM 946 C C . ASP A 1 120 ? -1.557 1.683 -0.436 1.00 76.38 120 ASP A C 1
ATOM 948 O O . ASP A 1 120 ? -1.511 2.862 -0.796 1.00 76.38 120 ASP A O 1
ATOM 952 N N . PRO A 1 121 ? -2.062 0.718 -1.232 1.00 75.06 121 PRO A N 1
ATOM 953 C CA . PRO A 1 121 ? -2.601 0.973 -2.573 1.00 75.06 121 PRO A CA 1
ATOM 954 C C . PRO A 1 121 ? -3.827 1.899 -2.613 1.00 75.06 121 PRO A C 1
ATOM 956 O O . PRO A 1 121 ? -4.277 2.272 -3.692 1.00 75.06 121 PRO A O 1
ATOM 959 N N . GLU A 1 122 ? -4.402 2.257 -1.460 1.00 77.44 122 GLU A N 1
ATOM 960 C CA . GLU A 1 122 ? -5.507 3.220 -1.358 1.00 77.44 122 GLU A CA 1
ATOM 961 C C . GLU A 1 122 ? -5.061 4.685 -1.458 1.00 77.44 122 GLU A C 1
ATOM 963 O O . GLU A 1 122 ? -5.905 5.585 -1.491 1.00 77.44 122 GLU A O 1
ATOM 968 N N . LEU A 1 123 ? -3.752 4.946 -1.455 1.00 72.75 123 LEU A N 1
ATOM 969 C CA . LEU A 1 123 ? -3.216 6.300 -1.476 1.00 72.75 123 LEU A CA 1
ATOM 970 C C . LEU A 1 123 ? -3.376 6.940 -2.861 1.00 72.75 123 LEU A C 1
ATOM 972 O O . LEU A 1 123 ? -3.184 6.317 -3.902 1.00 72.75 123 LEU A O 1
ATOM 976 N N . LEU A 1 124 ? -3.747 8.219 -2.854 1.00 70.88 124 LEU A N 1
ATOM 977 C CA . LEU A 1 124 ? -3.951 9.033 -4.048 1.00 70.88 124 LEU A CA 1
ATOM 978 C C . LEU A 1 124 ? -2.884 10.119 -4.098 1.00 70.88 124 LEU A C 1
ATOM 980 O O . LEU A 1 124 ? -2.556 10.722 -3.074 1.00 70.88 124 LEU A O 1
ATOM 984 N N . SER A 1 125 ? -2.392 10.421 -5.292 1.00 73.38 125 SER A N 1
ATOM 985 C CA . SER A 1 125 ? -1.473 11.530 -5.496 1.00 73.38 125 SER A CA 1
ATOM 986 C C . SER A 1 125 ? -2.218 12.850 -5.699 1.00 73.38 125 SER A C 1
ATOM 988 O O . SER A 1 125 ? -3.351 12.896 -6.191 1.00 73.38 125 SER A O 1
ATOM 990 N N . PHE A 1 126 ? -1.565 13.947 -5.320 1.00 66.31 126 PHE A N 1
ATOM 991 C CA . PHE A 1 126 ? -2.071 15.303 -5.502 1.00 66.31 126 PHE A CA 1
ATOM 992 C C . PHE A 1 126 ? -1.141 16.062 -6.447 1.00 66.31 126 PHE A C 1
ATOM 994 O O . PHE A 1 126 ? 0.060 16.175 -6.195 1.00 66.31 126 PHE A O 1
ATOM 1001 N N . GLY A 1 127 ? -1.687 16.587 -7.544 1.00 65.38 127 GLY A N 1
ATOM 1002 C CA . GLY A 1 127 ? -0.911 17.263 -8.581 1.00 65.38 127 GLY A CA 1
ATOM 1003 C C . GLY A 1 127 ? -1.709 18.387 -9.230 1.00 65.38 127 GLY A C 1
ATOM 1004 O O . GLY A 1 127 ? -2.880 18.220 -9.554 1.00 65.38 127 GLY A O 1
ATOM 1005 N N . GLY A 1 128 ? -1.093 19.562 -9.393 1.00 68.19 128 GLY A N 1
ATOM 1006 C CA . GLY A 1 128 ? -1.715 20.693 -10.097 1.00 68.19 128 GLY A CA 1
ATOM 1007 C C . GLY A 1 128 ? -3.009 21.228 -9.465 1.00 68.19 128 GLY A C 1
ATOM 1008 O O . GLY A 1 128 ? -3.801 21.855 -10.160 1.00 68.19 128 GLY A O 1
ATOM 1009 N N . GLY A 1 129 ? -3.240 20.975 -8.171 1.00 73.75 129 GLY A N 1
ATOM 1010 C CA . GLY A 1 129 ? -4.460 21.384 -7.466 1.00 73.75 129 GLY A CA 1
ATOM 1011 C C . GLY A 1 129 ? -5.631 20.402 -7.577 1.00 73.75 129 GLY A C 1
ATOM 1012 O O . GLY A 1 129 ? -6.726 20.739 -7.133 1.00 73.75 129 GLY A O 1
ATOM 1013 N N . SER A 1 130 ? -5.419 19.205 -8.135 1.00 74.62 130 SER A N 1
ATOM 1014 C CA . SER A 1 130 ? -6.444 18.163 -8.250 1.00 74.62 130 SER A CA 1
ATOM 1015 C C . SER A 1 130 ? -5.950 16.803 -7.748 1.00 74.62 130 SER A C 1
ATOM 1017 O O . SER A 1 130 ? -4.747 16.525 -7.707 1.00 74.62 130 SER A O 1
ATOM 1019 N N . PHE A 1 131 ? -6.904 15.948 -7.378 1.00 74.19 131 PHE A N 1
ATOM 1020 C CA . PHE A 1 131 ? -6.652 14.546 -7.063 1.00 74.19 131 PHE A CA 1
ATOM 1021 C C . PHE A 1 131 ? -6.375 13.768 -8.349 1.00 74.19 131 PHE A C 1
ATOM 1023 O O . PHE A 1 131 ? -7.147 13.848 -9.306 1.00 74.19 131 PHE A O 1
ATOM 1030 N N . VAL A 1 132 ? -5.290 12.996 -8.353 1.00 76.50 132 VAL A N 1
ATOM 1031 C CA . VAL A 1 132 ? -4.924 12.103 -9.455 1.00 76.50 132 VAL A CA 1
ATOM 1032 C C . VAL A 1 132 ? -5.095 10.660 -8.972 1.00 76.50 132 VAL A C 1
ATOM 1034 O O . VAL A 1 132 ? -4.235 10.155 -8.246 1.00 76.50 132 VAL A O 1
ATOM 1037 N N . PRO A 1 133 ? -6.214 9.992 -9.306 1.00 71.75 133 PRO A N 1
ATOM 1038 C CA . PRO A 1 133 ? -6.429 8.605 -8.922 1.00 71.75 133 PRO A CA 1
ATOM 1039 C C . PRO A 1 133 ? -5.538 7.651 -9.718 1.00 71.75 133 PRO A C 1
ATOM 1041 O O . PRO A 1 133 ? -5.205 7.915 -10.870 1.00 71.75 133 PRO A O 1
ATOM 1044 N N . GLY A 1 134 ? -5.172 6.526 -9.10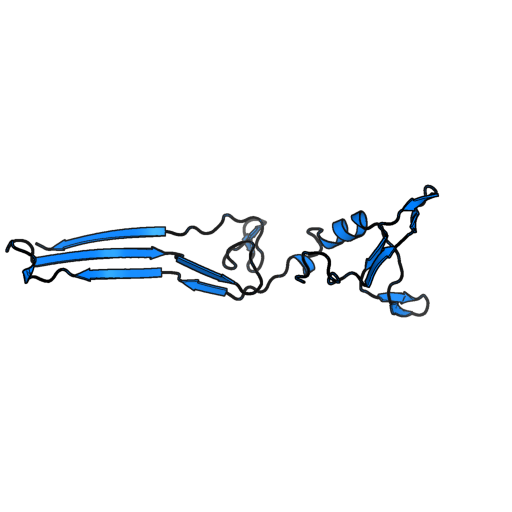0 1.00 71.81 134 GLY A N 1
ATOM 1045 C CA . GLY A 1 134 ? -4.341 5.492 -9.729 1.00 71.81 134 GLY A CA 1
ATOM 1046 C C . GLY A 1 134 ? -2.849 5.824 -9.805 1.00 71.81 134 GLY A C 1
ATOM 1047 O O . GLY A 1 134 ? -2.081 5.024 -10.325 1.00 71.81 134 GLY A O 1
ATOM 1048 N N . VAL A 1 135 ? -2.434 6.975 -9.273 1.00 75.12 135 VAL A N 1
ATOM 1049 C CA . VAL A 1 135 ? -1.030 7.364 -9.1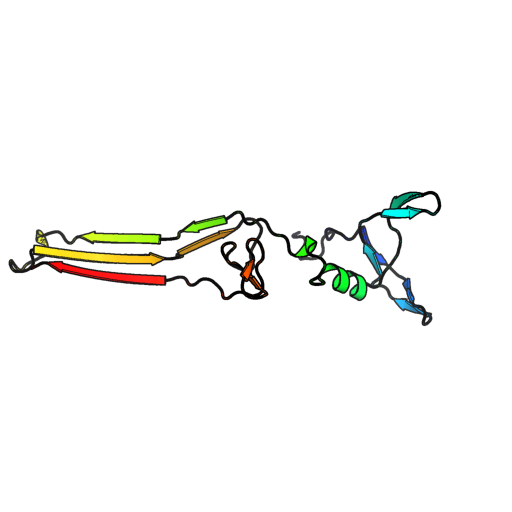37 1.00 75.12 135 VAL A CA 1
ATOM 1050 C C . VAL A 1 135 ? -0.767 7.672 -7.672 1.00 75.12 135 VAL A C 1
ATOM 1052 O O . VAL A 1 135 ? -1.568 8.341 -7.024 1.00 75.12 135 VAL A O 1
ATOM 1055 N N . GLU A 1 136 ? 0.374 7.217 -7.171 1.00 75.75 136 GLU A N 1
ATOM 1056 C CA . GLU A 1 136 ? 0.905 7.507 -5.841 1.00 75.75 136 GLU A CA 1
ATOM 1057 C C . GLU A 1 136 ? 2.253 8.229 -6.030 1.00 75.75 136 GLU A C 1
ATOM 1059 O O . GLU A 1 136 ? 2.978 7.950 -6.985 1.00 75.75 136 GLU A O 1
ATOM 1064 N N . ASN A 1 137 ? 2.560 9.237 -5.206 1.00 73.94 137 ASN A N 1
ATOM 1065 C CA . ASN A 1 137 ? 3.817 9.987 -5.327 1.00 73.94 137 ASN A CA 1
ATOM 1066 C C . ASN A 1 137 ? 4.346 10.414 -3.953 1.00 73.94 137 ASN A C 1
ATOM 1068 O O . ASN A 1 137 ? 4.151 11.561 -3.544 1.00 73.94 137 ASN A O 1
ATOM 1072 N N . ALA A 1 138 ? 5.020 9.493 -3.263 1.00 69.62 138 ALA A N 1
ATOM 1073 C CA . ALA A 1 138 ? 5.631 9.710 -1.949 1.00 69.62 138 ALA A CA 1
ATOM 1074 C C . ALA A 1 138 ? 4.653 10.282 -0.902 1.00 69.62 138 ALA A C 1
ATOM 1076 O O . ALA A 1 138 ? 4.968 11.194 -0.133 1.00 69.62 138 ALA A O 1
ATOM 1077 N N . THR A 1 139 ? 3.438 9.753 -0.902 1.00 71.06 139 THR A N 1
ATOM 1078 C CA . THR A 1 139 ? 2.381 10.076 0.050 1.00 71.06 139 THR A CA 1
ATOM 1079 C C . THR A 1 139 ? 2.699 9.518 1.435 1.00 71.06 139 THR A C 1
ATOM 1081 O O . THR A 1 139 ? 3.457 8.561 1.606 1.00 71.06 139 THR A O 1
ATOM 1084 N N . VAL A 1 140 ? 2.143 10.160 2.465 1.00 77.81 140 VAL A N 1
ATOM 1085 C CA . VAL A 1 140 ? 2.366 9.731 3.847 1.00 77.81 140 VAL A CA 1
ATOM 1086 C C . VAL A 1 140 ? 1.736 8.354 4.092 1.00 77.81 140 VAL A C 1
ATOM 1088 O O . VAL A 1 140 ? 0.597 8.129 3.674 1.00 77.81 140 VAL A O 1
ATOM 1091 N N . PRO A 1 141 ? 2.427 7.439 4.799 1.00 79.12 141 PRO A N 1
ATOM 1092 C CA . PRO A 1 141 ? 1.875 6.126 5.104 1.00 79.12 141 PRO A CA 1
ATOM 1093 C C . PRO A 1 141 ? 0.568 6.215 5.897 1.00 79.12 141 PRO A C 1
ATOM 1095 O O . PRO A 1 141 ? 0.412 7.058 6.785 1.00 79.12 141 PRO A O 1
ATOM 1098 N N . THR A 1 142 ? -0.357 5.293 5.631 1.00 82.94 142 THR A N 1
ATOM 1099 C CA . THR A 1 142 ? -1.590 5.177 6.415 1.00 82.94 142 THR A CA 1
ATOM 1100 C C . THR A 1 142 ? -1.298 4.750 7.850 1.00 82.94 142 THR A C 1
ATOM 1102 O O . THR A 1 142 ? -0.460 3.880 8.094 1.00 82.94 142 THR A O 1
ATOM 1105 N N . THR A 1 143 ? -2.033 5.310 8.808 1.00 87.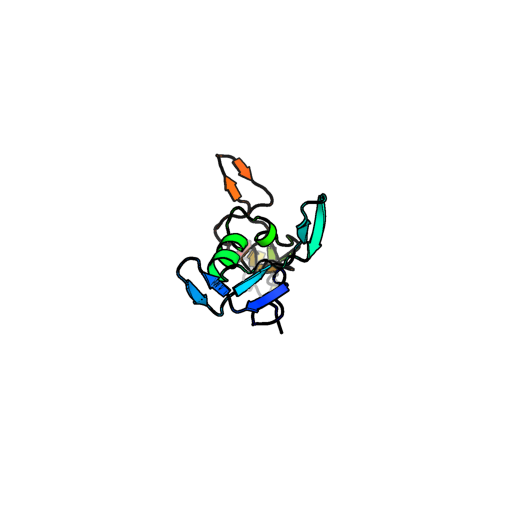00 143 THR A N 1
ATOM 1106 C CA . THR A 1 143 ? -1.866 4.996 10.229 1.00 87.00 143 THR A CA 1
ATOM 1107 C C . THR A 1 143 ? -2.724 3.805 10.654 1.00 87.00 143 THR A C 1
ATOM 1109 O O . THR A 1 143 ? -3.869 3.652 10.222 1.00 87.00 143 THR A O 1
ATOM 1112 N N . ARG A 1 144 ? -2.173 2.976 11.549 1.00 90.75 144 ARG A N 1
ATOM 1113 C CA . ARG A 1 144 ? -2.913 1.966 12.318 1.00 90.75 144 ARG A CA 1
ATOM 1114 C C . ARG A 1 144 ? -3.312 2.569 13.660 1.00 90.75 144 ARG A C 1
ATOM 1116 O O . ARG A 1 144 ? -2.450 3.100 14.357 1.00 90.75 144 ARG A O 1
ATOM 1123 N N . SER A 1 145 ? -4.583 2.456 14.039 1.00 93.50 145 SER A N 1
ATOM 1124 C CA . SER A 1 145 ? -5.084 2.967 15.319 1.00 93.50 145 SER A CA 1
ATOM 1125 C C . SER A 1 145 ? -5.690 1.852 16.163 1.00 93.50 145 SER A C 1
ATOM 1127 O O . SER A 1 145 ? -6.382 0.972 15.649 1.00 93.50 145 SER A O 1
ATOM 1129 N N . LEU A 1 146 ? -5.419 1.905 17.465 1.00 94.94 146 LEU A N 1
ATOM 1130 C CA . LEU A 1 146 ? -6.000 1.052 18.494 1.00 94.94 146 LEU A CA 1
ATOM 1131 C C . LEU A 1 146 ? -6.525 1.954 19.608 1.00 94.94 146 LEU A C 1
ATOM 1133 O O . LEU A 1 146 ? -5.823 2.845 20.081 1.00 94.94 146 LEU A O 1
ATOM 1137 N N . GLY A 1 147 ? -7.754 1.708 20.030 1.00 95.00 147 GLY A N 1
ATOM 1138 C CA . GLY A 1 147 ? -8.432 2.438 21.084 1.00 95.00 147 GLY A CA 1
ATOM 1139 C C . GLY A 1 147 ? -9.255 1.507 21.960 1.00 95.00 147 GLY A C 1
ATOM 1140 O O . GLY A 1 147 ? -9.488 0.340 21.636 1.00 95.00 147 GLY A O 1
ATOM 1141 N N . PHE A 1 148 ? -9.710 2.045 23.082 1.00 96.12 148 PHE A N 1
ATOM 1142 C CA . PHE A 1 148 ? -10.640 1.365 23.965 1.00 96.12 148 PHE A CA 1
ATOM 1143 C C . PHE A 1 148 ? -11.757 2.315 24.390 1.00 96.12 148 PHE A C 1
ATOM 1145 O O . PHE A 1 148 ? -11.611 3.536 24.344 1.00 96.12 148 PHE A O 1
ATOM 1152 N N . SER A 1 149 ? -12.888 1.751 24.790 1.00 96.31 149 SER A N 1
ATOM 1153 C CA . SER A 1 149 ? -14.045 2.493 25.276 1.00 96.31 149 SER A CA 1
ATOM 1154 C C . SER A 1 149 ? -14.658 1.748 26.452 1.00 96.31 149 SER A C 1
ATOM 1156 O O . SER A 1 149 ? -14.798 0.528 26.409 1.00 96.31 149 SER A O 1
ATOM 1158 N N . ILE A 1 150 ? -15.002 2.488 27.502 1.00 95.12 150 ILE A N 1
ATOM 1159 C CA . ILE A 1 150 ? -15.744 1.984 28.656 1.00 95.12 150 ILE A CA 1
ATOM 1160 C C . ILE A 1 150 ? -17.101 2.675 28.635 1.00 95.12 150 ILE A C 1
ATOM 1162 O O . ILE A 1 150 ? -17.163 3.902 28.542 1.00 95.12 150 ILE A O 1
ATOM 1166 N N . ASN A 1 151 ? -18.171 1.896 28.719 1.00 94.69 151 ASN A N 1
ATOM 1167 C CA . ASN A 1 151 ? -19.525 2.406 28.858 1.00 94.69 151 ASN A CA 1
ATOM 1168 C C . ASN A 1 151 ? -20.077 1.980 30.220 1.00 94.69 151 ASN A C 1
ATOM 1170 O O . ASN A 1 151 ? -19.989 0.805 30.576 1.00 94.69 151 ASN A O 1
ATOM 1174 N N . VAL A 1 152 ? -20.603 2.947 30.971 1.00 92.31 152 VAL A N 1
ATOM 1175 C CA . VAL A 1 152 ? -21.238 2.736 32.274 1.00 92.31 152 VAL A CA 1
ATOM 1176 C C . VAL A 1 152 ? -22.629 3.347 32.220 1.00 92.31 152 VAL A C 1
ATOM 1178 O O . VAL A 1 152 ? -22.776 4.524 31.890 1.00 92.31 152 VAL A O 1
ATOM 1181 N N . GLU A 1 153 ? -23.630 2.547 32.558 1.00 91.00 153 GLU A N 1
ATOM 1182 C CA . GLU A 1 153 ? -25.027 2.955 32.654 1.00 91.00 153 GLU A CA 1
ATOM 1183 C C . GLU A 1 153 ? -25.483 2.851 34.112 1.00 91.00 153 GLU A C 1
ATOM 1185 O O . GLU A 1 153 ? -25.254 1.820 34.750 1.00 91.00 153 GLU A O 1
ATOM 1190 N N . PHE A 1 154 ? -26.133 3.905 34.613 1.00 89.62 154 PHE A N 1
ATOM 1191 C CA . PHE A 1 154 ? -26.663 4.017 35.977 1.00 89.62 154 PHE A CA 1
ATOM 1192 C C . PHE A 1 154 ? -28.191 3.933 35.980 1.00 89.62 154 PHE A C 1
ATOM 1194 O O . PHE A 1 154 ? -28.838 4.486 35.060 1.00 89.62 154 PHE A O 1
#

Secondary structure (DSSP, 8-state):
--GGGSS--TTEEEEEEEEE-TTSPEEEEEEEESSEEEPTTS-EEE----EEHHHHHHHHTSTT-GGGG-----EEEEEEEEEEEEPPGGG---TT-SEEEEEEEEEEEEEEESS--SS-TT--EEETTEEETT---SPPPPPPEEEEEEEEE-

Sequence (154 aa):
RSPEYGGPHPGIADSGLSYTDDNGVTWTDGVIGDGVKQLADGSYAPNDVIVPANAYHNNRYRRNNETEGIYDATFIKLREARLTYDFPKSFLKSDDIKNLSFSLIGTNLWLWAKDYNHGDPELLSFGGGSFVPGVENATVPTTRSLGFSINVEF